Protein AF-A0A4R2UHP2-F1 (afdb_monomer)

pLDDT: mean 85.55, std 7.99, range [49.22, 96.62]

Foldseek 3Di:
DQDDLQDQAQEPVPDPDLRPLVSVCLQQVDDSVVSVVVLVVVCVVVVNPSVVVVVVCSPPGHHDDPCNDPDPVRSVLSSVCNVDVVVSVVVVVVVVVVVVVVVVVVVCVVVVVVVVVVVVVVVVVD

Solvent-accessible surface area (backbone atoms only — not comparable to full-atom values): 7126 Å² total; per-residue (Å²): 130,88,74,68,75,73,62,79,31,25,29,63,87,73,36,92,81,74,5,50,54,36,14,52,16,65,54,69,75,49,61,46,64,60,47,48,52,51,52,52,52,46,19,63,76,51,77,43,55,50,52,56,53,52,53,50,49,54,69,72,49,48,73,56,62,88,74,77,48,93,45,78,63,54,47,52,50,38,32,44,39,59,75,40,48,73,59,44,54,50,53,52,52,51,52,50,54,52,50,54,51,53,50,53,55,52,51,51,58,57,52,55,58,52,52,58,52,53,52,53,51,56,62,74,76,107

Secondary structure (DSSP, 8-state):
-PPPTTS--B--TT-SSSSHHHHHHHHH-S-HHHHHHHHHHHHHHTTTHHHHHHHHHHHHSPBPPTTS-SSHHHHHHHHHHHH-HHHHHHHHHHHHHHHHHHHHHHHHHHHHHHHHHHHHHHHHT-

Sequence (126 aa):
MSGSRTQFYLDKQNAKFKGVCSGIADYTGVDITLIRVAMVVLAVATSGWVILGYFATAWLAPKKPIGLYETPDDAKFWQGVRSNPKRSTAEVRSKFRDIDRRLADIETHYTSRNSNSLAAEIDSLR

Mean predicted aligned error: 8.51 Å

Structure (mmCIF, N/CA/C/O backbone):
data_AF-A0A4R2UHP2-F1
#
_entry.id   AF-A0A4R2UHP2-F1
#
loop_
_atom_site.group_PDB
_atom_site.id
_atom_site.type_symbol
_atom_site.label_atom_id
_atom_site.label_alt_id
_atom_site.label_comp_id
_atom_site.label_asym_id
_atom_site.label_entity_id
_atom_site.label_seq_id
_atom_site.pdbx_PDB_ins_code
_atom_site.Cartn_x
_atom_site.Cartn_y
_atom_site.Cartn_z
_atom_site.occupancy
_atom_site.B_iso_or_equiv
_atom_site.auth_seq_id
_atom_site.auth_comp_id
_atom_site.auth_asym_id
_atom_site.auth_atom_id
_atom_site.pdbx_PDB_model_num
ATOM 1 N N . MET A 1 1 ? 10.255 -19.629 10.649 1.00 49.22 1 MET A N 1
ATOM 2 C CA . MET A 1 1 ? 10.439 -18.164 10.765 1.00 49.22 1 MET A CA 1
ATOM 3 C C . MET A 1 1 ? 9.132 -17.501 10.367 1.00 49.22 1 MET A C 1
ATOM 5 O O . MET A 1 1 ? 8.734 -17.655 9.220 1.00 49.22 1 MET A O 1
ATOM 9 N N . SER A 1 2 ? 8.434 -16.849 11.300 1.00 67.06 2 SER A N 1
ATOM 10 C CA . SER A 1 2 ? 7.243 -16.057 10.962 1.00 67.06 2 SER A CA 1
ATOM 11 C C . SER A 1 2 ? 7.691 -14.839 10.149 1.00 67.06 2 SER A C 1
ATOM 13 O O . SER A 1 2 ? 8.567 -14.098 10.593 1.00 67.06 2 SER A O 1
ATOM 15 N N . GLY A 1 3 ? 7.192 -14.687 8.921 1.00 75.19 3 GLY A N 1
ATOM 16 C CA . GLY A 1 3 ? 7.529 -13.549 8.063 1.00 75.19 3 GLY A CA 1
ATOM 17 C C . GLY A 1 3 ? 6.851 -12.270 8.551 1.00 75.19 3 GLY A C 1
ATOM 18 O O . GLY A 1 3 ? 5.697 -12.303 8.975 1.00 75.19 3 GLY A O 1
ATOM 19 N N . SER A 1 4 ? 7.543 -11.133 8.473 1.00 85.81 4 SER A N 1
ATOM 20 C CA . SER A 1 4 ? 6.930 -9.839 8.782 1.00 85.81 4 SER A CA 1
ATOM 21 C C . SER A 1 4 ? 5.875 -9.506 7.733 1.00 85.81 4 SER A C 1
ATOM 23 O O . SER A 1 4 ? 6.189 -9.357 6.559 1.00 85.81 4 SER A O 1
ATOM 25 N N . ARG A 1 5 ? 4.623 -9.305 8.148 1.00 86.69 5 ARG A N 1
ATOM 26 C CA . ARG A 1 5 ? 3.534 -8.923 7.237 1.00 86.69 5 ARG A CA 1
ATOM 27 C C . ARG A 1 5 ? 3.662 -7.497 6.714 1.00 86.69 5 ARG A C 1
ATOM 29 O O . ARG A 1 5 ? 2.807 -7.084 5.948 1.00 86.69 5 ARG A O 1
ATOM 36 N N . THR A 1 6 ? 4.672 -6.720 7.102 1.00 85.19 6 THR A N 1
ATOM 37 C CA . THR A 1 6 ? 4.873 -5.339 6.628 1.00 85.19 6 THR A CA 1
ATOM 38 C C . THR A 1 6 ? 6.094 -5.153 5.733 1.00 85.19 6 THR A C 1
ATOM 40 O O . THR A 1 6 ? 6.337 -4.054 5.245 1.00 85.19 6 THR A O 1
ATOM 43 N N . GLN A 1 7 ? 6.854 -6.216 5.479 1.00 87.00 7 GLN A N 1
ATOM 44 C CA . GLN A 1 7 ? 8.103 -6.131 4.733 1.00 87.00 7 GLN A CA 1
ATOM 45 C C . GLN A 1 7 ? 7.899 -6.280 3.218 1.00 87.00 7 GLN A C 1
ATOM 47 O O . GLN A 1 7 ? 6.954 -6.919 2.753 1.00 87.00 7 GLN A O 1
ATOM 52 N N . PHE A 1 8 ? 8.827 -5.716 2.441 1.00 89.19 8 PHE A N 1
ATOM 53 C CA . PHE A 1 8 ? 8.945 -5.997 1.014 1.00 89.19 8 PHE A CA 1
ATOM 54 C C . PHE A 1 8 ? 9.413 -7.436 0.778 1.00 89.19 8 PHE A C 1
ATOM 56 O O . PHE A 1 8 ? 10.391 -7.889 1.380 1.00 89.19 8 PHE A O 1
ATOM 63 N N . TYR A 1 9 ? 8.740 -8.128 -0.138 1.00 90.31 9 TYR A N 1
ATOM 64 C CA . TYR A 1 9 ? 9.094 -9.476 -0.555 1.00 90.31 9 TYR A CA 1
ATOM 65 C C . TYR A 1 9 ? 9.031 -9.619 -2.069 1.00 90.31 9 TYR A C 1
ATOM 67 O O . TYR A 1 9 ? 8.166 -9.049 -2.732 1.00 90.31 9 TYR A O 1
ATOM 75 N N . LEU A 1 10 ? 9.901 -10.470 -2.606 1.00 87.50 10 LEU A N 1
ATOM 76 C CA . LEU A 1 10 ? 9.757 -10.987 -3.957 1.00 87.50 10 LEU A CA 1
ATOM 77 C C . LEU A 1 10 ? 8.599 -11.973 -4.004 1.00 87.50 10 LEU A C 1
ATOM 79 O O . LEU A 1 10 ? 8.670 -13.054 -3.408 1.00 87.50 10 LEU A O 1
ATOM 83 N N . ASP A 1 11 ? 7.578 -11.631 -4.780 1.00 87.06 11 ASP A N 1
ATOM 84 C CA . ASP A 1 11 ? 6.480 -12.541 -5.051 1.00 87.06 11 ASP A CA 1
ATOM 85 C C . ASP A 1 11 ? 6.813 -13.434 -6.250 1.00 87.06 11 ASP A C 1
ATOM 87 O O . ASP A 1 11 ? 6.639 -13.064 -7.415 1.00 87.06 11 ASP A O 1
ATOM 91 N N . LYS A 1 12 ? 7.318 -1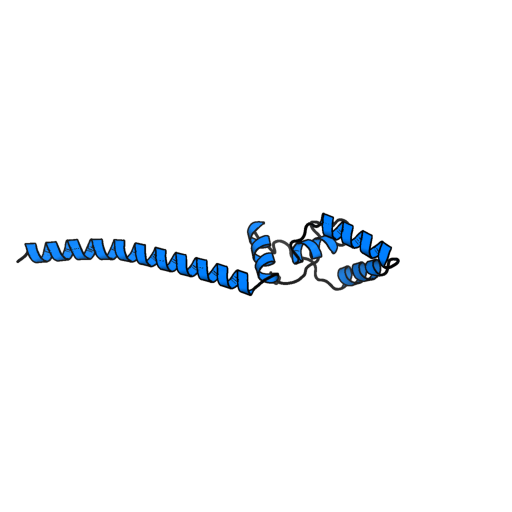4.632 -5.940 1.00 83.56 12 LYS A N 1
ATOM 92 C CA . LYS A 1 12 ? 7.616 -15.666 -6.934 1.00 83.56 12 LYS A CA 1
ATOM 93 C C . LYS A 1 12 ? 6.383 -16.418 -7.430 1.00 83.56 12 LYS A C 1
ATOM 95 O O . LYS A 1 12 ? 6.478 -17.037 -8.482 1.00 83.56 12 LYS A O 1
ATOM 100 N N . GLN A 1 13 ? 5.264 -16.369 -6.708 1.00 82.00 13 GLN A N 1
ATOM 101 C CA . GLN A 1 13 ? 4.055 -17.109 -7.077 1.00 82.00 13 GLN A CA 1
ATOM 102 C C . GLN A 1 13 ? 3.380 -16.465 -8.292 1.00 82.00 13 GLN A C 1
ATOM 104 O O . GLN A 1 13 ? 3.003 -17.166 -9.222 1.00 82.00 13 GLN A O 1
ATOM 109 N N . ASN A 1 14 ? 3.345 -15.129 -8.341 1.00 80.19 14 ASN A N 1
ATOM 110 C CA . ASN A 1 14 ? 2.815 -14.369 -9.482 1.00 80.19 14 ASN A CA 1
ATOM 111 C C . ASN A 1 14 ? 3.914 -13.833 -10.423 1.00 80.19 14 ASN A C 1
ATOM 113 O O . ASN A 1 14 ? 3.715 -12.875 -11.186 1.00 80.19 14 ASN A O 1
ATOM 117 N N . ALA A 1 15 ? 5.115 -14.416 -10.364 1.00 80.25 15 ALA A N 1
ATOM 118 C CA . ALA A 1 15 ? 6.250 -13.973 -11.162 1.00 80.25 15 ALA A CA 1
ATOM 119 C C . ALA A 1 15 ? 6.138 -14.407 -12.630 1.00 80.25 15 ALA A C 1
ATOM 121 O O . ALA A 1 15 ? 5.827 -15.551 -12.929 1.00 80.25 15 ALA A O 1
ATOM 122 N N . LYS A 1 16 ? 6.519 -13.511 -13.553 1.00 74.38 16 LYS A N 1
ATOM 123 C CA . LYS A 1 16 ? 6.859 -13.883 -14.943 1.00 74.38 16 LYS A CA 1
ATOM 124 C C . LYS A 1 16 ? 8.351 -14.173 -15.154 1.00 74.38 16 LYS A C 1
ATOM 126 O O . LYS A 1 16 ? 8.705 -14.828 -16.121 1.00 74.38 16 LYS A O 1
ATOM 131 N N . PHE A 1 17 ? 9.225 -13.664 -14.280 1.00 74.25 17 PHE A N 1
ATOM 132 C CA . PHE A 1 17 ? 10.678 -13.858 -14.388 1.00 74.25 17 PHE A CA 1
ATOM 133 C C . PHE A 1 17 ? 11.320 -14.063 -13.007 1.00 74.25 17 PHE A C 1
ATOM 135 O O . PHE A 1 17 ? 11.457 -15.194 -12.555 1.00 74.25 17 PHE A O 1
ATOM 142 N N . LYS A 1 18 ? 11.647 -12.987 -12.273 1.00 76.94 18 LYS A N 1
ATOM 143 C CA . LYS A 1 18 ? 12.222 -13.080 -10.911 1.00 76.94 18 LYS A CA 1
ATOM 144 C C . LYS A 1 18 ? 11.297 -12.625 -9.782 1.00 76.94 18 LYS A C 1
ATOM 146 O O . LYS A 1 18 ? 11.685 -12.689 -8.623 1.00 76.94 18 LYS A O 1
ATOM 151 N N . GLY A 1 19 ? 10.075 -12.207 -10.103 1.00 83.50 19 GLY A N 1
ATOM 152 C CA . GLY A 1 19 ? 9.073 -11.829 -9.101 1.00 83.50 19 GLY A CA 1
ATOM 153 C C . GLY A 1 19 ? 9.246 -10.431 -8.504 1.00 83.50 19 GLY A C 1
ATOM 154 O O . GLY A 1 19 ? 8.636 -10.112 -7.490 1.00 83.50 19 GLY A O 1
ATOM 155 N N . VAL A 1 20 ? 10.079 -9.588 -9.124 1.00 87.56 20 VAL A N 1
ATOM 156 C CA . VAL A 1 2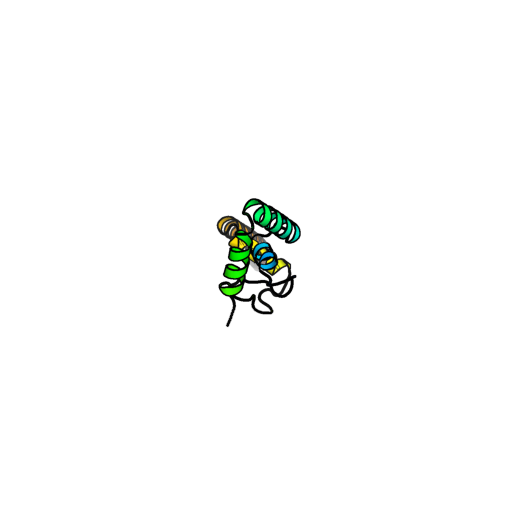0 ? 10.324 -8.212 -8.661 1.00 87.56 20 VAL A CA 1
ATOM 157 C C . VAL A 1 20 ? 9.114 -7.324 -8.941 1.00 87.56 20 VAL A C 1
ATOM 159 O O . VAL A 1 20 ? 8.597 -6.707 -8.024 1.00 87.56 20 VAL A O 1
ATOM 162 N N . CYS A 1 21 ? 8.603 -7.297 -10.180 1.00 87.00 21 CYS A N 1
ATOM 163 C CA . CYS A 1 21 ? 7.430 -6.477 -10.511 1.00 87.00 21 CYS A CA 1
ATOM 164 C C . CYS A 1 21 ? 6.172 -6.921 -9.751 1.00 87.00 21 CYS A C 1
ATOM 166 O O . CYS A 1 21 ? 5.386 -6.072 -9.353 1.00 87.00 21 CYS A O 1
ATOM 168 N N . SER A 1 22 ? 5.989 -8.231 -9.532 1.00 86.31 22 SER A N 1
ATOM 169 C CA . SER A 1 22 ? 4.915 -8.750 -8.671 1.00 86.31 22 SER A CA 1
ATOM 170 C C . SER A 1 22 ? 5.126 -8.353 -7.215 1.00 86.31 22 SER A C 1
ATOM 172 O O . SER A 1 22 ? 4.186 -7.893 -6.587 1.00 86.31 22 SER A O 1
ATOM 174 N N . GLY A 1 23 ? 6.357 -8.425 -6.701 1.00 87.12 23 GLY A N 1
ATOM 175 C CA . GLY A 1 23 ? 6.679 -7.941 -5.358 1.00 87.12 23 GLY A CA 1
ATOM 176 C C . GLY A 1 23 ? 6.408 -6.444 -5.173 1.00 87.12 23 GLY A C 1
ATOM 177 O O . GLY A 1 23 ? 5.854 -6.038 -4.158 1.00 87.12 23 GLY A O 1
ATOM 178 N N . ILE A 1 24 ? 6.742 -5.612 -6.167 1.00 88.00 24 ILE A N 1
ATOM 179 C CA . ILE A 1 24 ? 6.448 -4.168 -6.150 1.00 88.00 24 ILE A CA 1
ATOM 180 C C . ILE A 1 24 ? 4.934 -3.927 -6.176 1.00 88.00 24 ILE A C 1
ATOM 182 O O . ILE A 1 24 ? 4.451 -3.058 -5.453 1.00 88.00 24 ILE A O 1
ATOM 186 N N . ALA A 1 25 ? 4.176 -4.709 -6.948 1.00 88.81 25 ALA A N 1
ATOM 187 C CA . ALA A 1 25 ? 2.714 -4.625 -6.989 1.00 88.81 25 ALA A CA 1
ATOM 188 C C . ALA A 1 25 ? 2.092 -4.994 -5.637 1.00 88.81 25 ALA A C 1
ATOM 190 O O . ALA A 1 25 ? 1.335 -4.213 -5.066 1.00 88.81 25 ALA A O 1
ATOM 191 N N . ASP A 1 26 ? 2.510 -6.122 -5.065 1.00 88.25 26 ASP A N 1
ATOM 192 C CA . ASP A 1 26 ? 2.095 -6.587 -3.738 1.00 88.25 26 ASP A CA 1
ATOM 193 C C . ASP A 1 26 ? 2.474 -5.606 -2.622 1.00 88.25 26 ASP A C 1
ATOM 195 O O . ASP A 1 26 ? 1.788 -5.505 -1.601 1.00 88.25 26 ASP A O 1
ATOM 199 N N . TYR A 1 27 ? 3.566 -4.866 -2.790 1.00 87.31 27 TYR A N 1
ATOM 200 C CA . TYR A 1 27 ? 3.996 -3.887 -1.804 1.00 87.31 27 TYR A CA 1
ATOM 201 C C . TYR A 1 27 ? 3.242 -2.558 -1.920 1.00 87.31 27 TYR A C 1
ATOM 203 O O . TYR A 1 27 ? 2.875 -1.979 -0.901 1.00 87.31 27 TYR A O 1
ATOM 211 N N . THR A 1 28 ? 2.993 -2.086 -3.142 1.00 86.88 28 THR A N 1
ATOM 212 C CA . THR A 1 28 ? 2.412 -0.756 -3.402 1.00 86.88 28 THR A CA 1
ATOM 213 C C . THR A 1 28 ? 0.889 -0.745 -3.524 1.00 86.88 28 THR A C 1
ATOM 215 O O . THR A 1 28 ? 0.281 0.297 -3.305 1.00 86.88 28 THR A O 1
ATOM 218 N N . GLY A 1 29 ? 0.257 -1.871 -3.863 1.00 86.06 29 GLY A N 1
ATOM 219 C CA . GLY A 1 29 ? -1.184 -1.935 -4.150 1.00 86.06 29 GLY A CA 1
ATOM 220 C C . GLY A 1 29 ? -1.569 -1.504 -5.557 1.00 86.06 29 GLY A C 1
ATOM 221 O O . GLY A 1 29 ? -2.755 -1.441 -5.867 1.00 86.06 29 GLY A O 1
ATOM 222 N N . VAL A 1 30 ? -0.588 -1.219 -6.414 1.00 89.06 30 VAL A N 1
ATOM 223 C CA . VAL A 1 30 ? -0.812 -0.873 -7.820 1.00 89.06 30 VAL A CA 1
ATOM 224 C C . VAL A 1 30 ? -0.911 -2.144 -8.662 1.00 89.06 30 VAL A C 1
ATOM 226 O O . VAL A 1 30 ? -0.251 -3.145 -8.378 1.00 89.06 30 VAL A O 1
ATOM 229 N N . ASP A 1 31 ? -1.712 -2.094 -9.727 1.00 89.81 31 ASP A N 1
ATOM 230 C CA . ASP A 1 31 ? -1.836 -3.191 -10.683 1.00 89.81 31 ASP A CA 1
ATOM 231 C C . ASP A 1 31 ? -0.463 -3.604 -11.253 1.00 89.81 31 ASP A C 1
ATOM 233 O O . ASP A 1 31 ? 0.346 -2.786 -11.709 1.00 89.81 31 ASP A O 1
ATOM 237 N N . ILE A 1 32 ? -0.205 -4.912 -11.253 1.00 88.81 32 ILE A N 1
ATOM 238 C CA . ILE A 1 32 ? 1.046 -5.502 -11.730 1.00 88.81 32 ILE A CA 1
ATOM 239 C C . ILE A 1 32 ? 1.325 -5.209 -13.208 1.00 88.81 32 ILE A C 1
ATOM 241 O O . ILE A 1 32 ? 2.484 -5.143 -13.625 1.00 88.81 32 ILE A O 1
ATOM 245 N N . THR A 1 33 ? 0.282 -5.061 -14.022 1.00 90.31 33 THR A N 1
ATOM 246 C CA . THR A 1 33 ? 0.394 -4.740 -15.445 1.00 90.31 33 THR A CA 1
ATOM 247 C C . THR A 1 33 ? 0.913 -3.323 -15.634 1.00 90.31 33 THR A C 1
ATOM 249 O O . THR A 1 33 ? 1.870 -3.139 -16.385 1.00 90.31 33 THR A O 1
ATOM 252 N N . LEU A 1 34 ? 0.392 -2.358 -14.870 1.00 91.38 34 LEU A N 1
ATOM 253 C CA . LEU A 1 34 ? 0.875 -0.977 -14.866 1.00 91.38 34 LEU A CA 1
ATOM 254 C C . LEU A 1 34 ? 2.343 -0.908 -14.447 1.00 91.38 34 LEU A C 1
ATOM 256 O O . LEU A 1 34 ? 3.139 -0.258 -15.119 1.00 91.38 34 LEU A O 1
ATOM 260 N N . ILE A 1 35 ? 2.734 -1.643 -13.402 1.00 91.44 35 ILE A N 1
ATOM 261 C CA . ILE A 1 35 ? 4.136 -1.698 -12.960 1.00 91.44 35 ILE A CA 1
ATOM 262 C C . ILE A 1 35 ? 5.041 -2.287 -14.043 1.00 91.44 35 ILE A C 1
ATOM 264 O O . ILE A 1 35 ? 6.149 -1.798 -14.247 1.00 91.44 35 ILE A O 1
ATOM 268 N N . ARG A 1 36 ? 4.591 -3.319 -14.767 1.00 89.94 36 ARG A N 1
ATOM 269 C CA . ARG A 1 36 ? 5.363 -3.892 -15.883 1.00 89.94 36 ARG A CA 1
ATOM 270 C C . ARG A 1 36 ? 5.520 -2.898 -17.030 1.00 89.94 36 ARG A C 1
ATOM 272 O O . ARG A 1 36 ? 6.622 -2.771 -17.550 1.00 89.94 36 ARG A O 1
ATOM 279 N N . VAL A 1 37 ? 4.454 -2.192 -17.405 1.00 92.44 37 VAL A N 1
ATOM 280 C CA . VAL A 1 37 ? 4.514 -1.168 -18.459 1.00 92.44 37 VAL A CA 1
ATOM 281 C C . VAL A 1 37 ? 5.447 -0.034 -18.039 1.00 92.44 37 VAL A C 1
ATOM 283 O O . VAL A 1 37 ? 6.358 0.303 -18.789 1.00 92.44 37 VAL A O 1
ATOM 286 N N . ALA A 1 38 ? 5.302 0.482 -16.816 1.00 91.44 38 ALA A N 1
ATOM 287 C CA . ALA A 1 38 ? 6.187 1.507 -16.269 1.00 91.44 38 ALA A CA 1
ATOM 288 C C . ALA A 1 38 ? 7.652 1.047 -16.260 1.00 91.44 38 ALA A C 1
ATOM 290 O O . ALA A 1 38 ? 8.534 1.793 -16.668 1.00 91.44 38 ALA A O 1
ATOM 291 N N . MET A 1 39 ? 7.912 -0.204 -15.872 1.00 90.44 39 MET A N 1
ATOM 292 C CA . MET A 1 39 ? 9.250 -0.795 -15.889 1.00 90.44 39 MET A CA 1
ATOM 293 C C . MET A 1 39 ? 9.856 -0.817 -17.299 1.00 90.44 39 MET A C 1
ATOM 295 O O . MET A 1 39 ? 11.025 -0.479 -17.463 1.00 90.44 39 MET A O 1
ATOM 299 N N . VAL A 1 40 ? 9.079 -1.196 -18.319 1.00 90.50 40 VAL A N 1
ATOM 300 C CA . VAL A 1 40 ? 9.540 -1.219 -19.719 1.00 90.50 40 VAL A CA 1
ATOM 301 C C . VAL A 1 40 ? 9.799 0.197 -20.231 1.00 90.50 40 VAL A C 1
ATOM 303 O O . VAL A 1 40 ? 10.852 0.447 -20.811 1.00 90.50 40 VAL A O 1
ATOM 306 N N . VAL A 1 41 ? 8.888 1.138 -19.969 1.00 92.81 41 VAL A N 1
ATOM 307 C CA . VAL A 1 41 ? 9.052 2.549 -20.354 1.00 92.81 41 VAL A CA 1
ATOM 308 C C . VAL A 1 41 ? 10.305 3.144 -19.711 1.00 92.81 41 VAL A C 1
ATOM 310 O O . VAL A 1 41 ? 11.122 3.750 -20.401 1.00 92.81 41 VAL A O 1
ATOM 313 N N . LEU A 1 42 ? 10.510 2.915 -18.410 1.00 90.81 42 LEU A N 1
ATOM 314 C CA . LEU A 1 42 ? 11.701 3.368 -17.692 1.00 90.81 42 LEU A CA 1
ATOM 315 C C . LEU A 1 42 ? 12.977 2.689 -18.198 1.00 90.81 42 LEU A C 1
ATOM 317 O O . LEU A 1 42 ? 14.015 3.341 -18.289 1.00 90.81 42 LEU A O 1
ATOM 321 N N . ALA A 1 43 ? 12.921 1.406 -18.558 1.00 90.69 43 ALA A N 1
ATOM 322 C CA . ALA A 1 43 ? 14.060 0.711 -19.147 1.00 90.69 43 ALA A CA 1
AT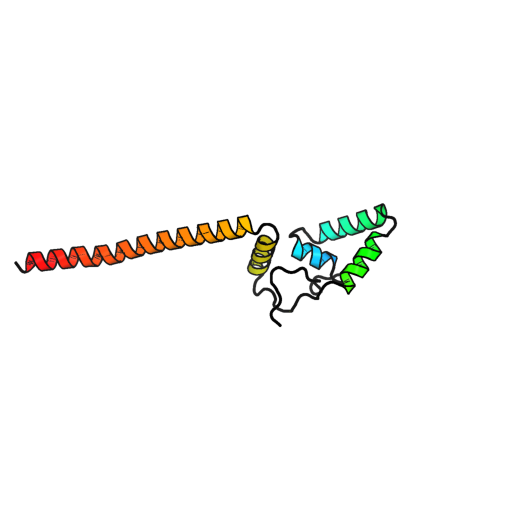OM 323 C C . ALA A 1 43 ? 14.477 1.339 -20.483 1.00 90.69 43 ALA A C 1
ATOM 325 O O . ALA A 1 43 ? 15.667 1.546 -20.692 1.00 90.69 43 ALA A O 1
ATOM 326 N N . VAL A 1 44 ? 13.529 1.709 -21.349 1.00 91.31 44 VAL A N 1
ATOM 327 C CA . VAL A 1 44 ? 13.841 2.391 -22.617 1.00 91.31 44 VAL A CA 1
ATOM 328 C C . VAL A 1 44 ? 14.348 3.816 -22.370 1.00 91.31 44 VAL A C 1
ATOM 330 O O . VAL A 1 44 ? 15.368 4.203 -22.930 1.00 91.31 44 VAL A O 1
ATOM 333 N N . ALA A 1 45 ? 13.696 4.575 -21.484 1.00 91.94 45 ALA A N 1
ATOM 334 C CA . ALA A 1 45 ? 14.064 5.962 -21.188 1.00 91.94 45 ALA A CA 1
ATOM 335 C C . ALA A 1 45 ? 15.450 6.109 -20.528 1.00 91.94 45 ALA A C 1
ATOM 337 O O . ALA A 1 45 ? 16.107 7.131 -20.696 1.00 91.94 45 ALA A O 1
ATOM 338 N N . THR A 1 46 ? 15.899 5.097 -19.780 1.00 89.81 46 THR A N 1
ATOM 339 C CA . THR A 1 46 ? 17.195 5.093 -19.072 1.00 89.81 46 THR A CA 1
ATOM 340 C C . THR A 1 46 ? 18.278 4.286 -19.792 1.00 89.81 46 THR A C 1
ATOM 342 O O . THR A 1 46 ? 19.274 3.907 -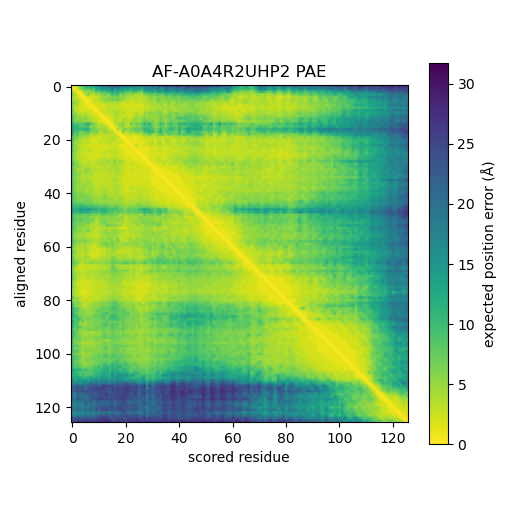19.173 1.00 89.81 46 THR A O 1
ATOM 345 N N . SER A 1 47 ? 18.081 3.966 -21.078 1.00 88.25 47 SER A N 1
ATOM 346 C CA . SER A 1 47 ? 19.011 3.149 -21.877 1.00 88.25 47 SER A CA 1
ATOM 347 C C . SER A 1 47 ? 19.364 1.804 -21.221 1.00 88.25 47 SER A C 1
ATOM 349 O O . SER A 1 47 ? 20.487 1.317 -21.314 1.00 88.25 47 SER A O 1
ATOM 351 N N . GLY A 1 48 ? 18.406 1.200 -20.518 1.00 84.62 48 GLY A N 1
ATOM 352 C CA . GLY A 1 48 ? 18.547 -0.100 -19.868 1.00 84.62 48 GLY A CA 1
ATOM 353 C C . GLY A 1 48 ? 19.122 -0.069 -18.451 1.00 84.62 48 GLY A C 1
ATOM 354 O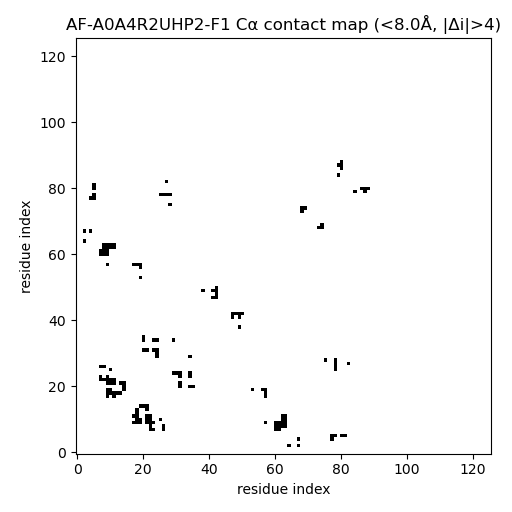 O . GLY A 1 48 ? 19.195 -1.127 -17.829 1.00 84.62 48 GLY A O 1
ATOM 355 N N . TRP A 1 49 ? 19.464 1.091 -17.876 1.00 87.69 49 TRP A N 1
ATOM 356 C CA . TRP A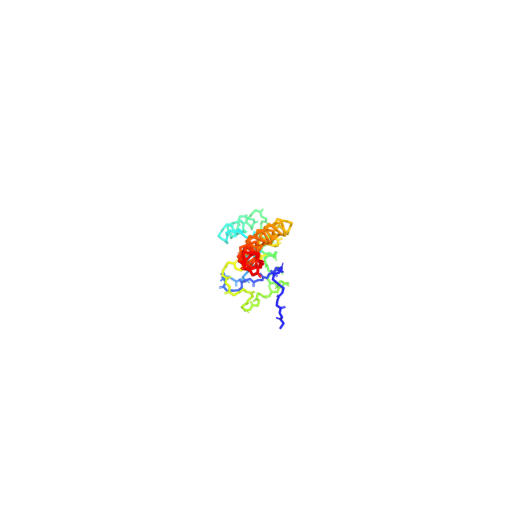 1 49 ? 20.010 1.160 -16.508 1.00 87.69 49 TRP A CA 1
ATOM 357 C C . TRP A 1 49 ? 19.068 0.549 -15.458 1.00 87.69 49 TRP A C 1
ATOM 359 O O . TRP A 1 49 ? 19.483 -0.136 -14.522 1.00 87.69 49 TRP A O 1
ATOM 369 N N . VAL A 1 50 ? 17.763 0.721 -15.658 1.00 87.88 50 VAL A N 1
ATOM 370 C CA . VAL A 1 50 ? 16.707 0.164 -14.801 1.00 87.88 50 VAL A CA 1
ATOM 371 C C . VAL A 1 50 ? 16.713 -1.378 -14.775 1.00 87.88 50 VAL A C 1
ATOM 373 O O . VAL A 1 50 ? 16.295 -1.981 -13.785 1.00 87.88 50 VAL A O 1
ATOM 376 N N . ILE A 1 51 ? 17.274 -2.039 -15.794 1.00 86.69 51 ILE A N 1
ATOM 377 C CA . ILE A 1 51 ? 17.464 -3.499 -15.814 1.00 86.69 51 ILE A CA 1
ATOM 378 C C . ILE A 1 51 ? 18.468 -3.926 -14.734 1.00 86.69 51 ILE A C 1
ATOM 380 O O . ILE A 1 51 ? 18.239 -4.921 -14.047 1.00 86.69 51 ILE A O 1
ATOM 384 N N . LEU A 1 52 ? 19.539 -3.160 -14.507 1.00 87.56 52 LEU A N 1
ATOM 385 C CA . LEU A 1 52 ? 20.489 -3.445 -13.425 1.00 87.56 52 LEU A CA 1
ATOM 386 C C . LEU A 1 52 ? 19.810 -3.346 -12.055 1.00 87.56 52 LEU A C 1
ATOM 388 O O . LEU A 1 52 ? 19.983 -4.231 -11.217 1.00 87.56 52 LEU A O 1
ATOM 392 N N . GLY A 1 53 ? 18.957 -2.334 -11.858 1.00 86.44 53 GLY A N 1
ATOM 393 C CA . GLY A 1 53 ? 18.133 -2.202 -10.653 1.00 86.44 53 GLY A CA 1
ATOM 394 C C . GLY A 1 53 ? 17.198 -3.400 -10.434 1.00 86.44 53 GLY A C 1
ATOM 395 O O . GLY A 1 53 ? 17.046 -3.883 -9.309 1.00 86.44 53 GLY A O 1
ATOM 396 N N . TYR A 1 54 ? 16.626 -3.952 -11.508 1.00 85.56 54 TYR A N 1
ATOM 397 C CA . TYR A 1 54 ? 15.825 -5.179 -11.440 1.00 85.56 54 TYR A CA 1
ATOM 398 C C . TYR A 1 54 ? 16.637 -6.380 -10.948 1.00 85.56 54 TYR A C 1
ATOM 400 O O . TYR A 1 54 ? 16.172 -7.149 -10.109 1.00 85.56 54 TYR A O 1
ATOM 408 N N . PHE A 1 55 ? 17.857 -6.559 -11.456 1.00 87.06 55 PHE A N 1
ATOM 409 C CA . PHE A 1 55 ? 18.715 -7.655 -11.013 1.00 87.06 55 PHE A CA 1
ATOM 410 C C . PHE A 1 55 ? 19.191 -7.465 -9.573 1.00 87.06 55 PHE A C 1
ATOM 412 O O . PHE A 1 55 ? 19.154 -8.428 -8.809 1.00 87.06 55 PHE A O 1
ATOM 419 N N . ALA A 1 56 ? 19.555 -6.239 -9.186 1.00 87.88 56 ALA A N 1
ATOM 420 C CA . ALA A 1 56 ? 19.958 -5.912 -7.821 1.00 87.88 56 ALA A CA 1
ATOM 421 C C . ALA A 1 56 ? 18.834 -6.209 -6.818 1.00 87.88 56 ALA A C 1
ATOM 423 O O . ALA A 1 56 ? 19.042 -6.934 -5.846 1.00 87.88 56 ALA A O 1
ATOM 424 N N . THR A 1 57 ? 17.616 -5.734 -7.091 1.00 86.56 57 THR A N 1
ATOM 425 C CA . THR A 1 57 ? 16.442 -6.025 -6.250 1.00 86.56 57 THR A CA 1
ATOM 426 C C . THR A 1 57 ? 16.124 -7.515 -6.219 1.00 86.56 57 THR A C 1
ATOM 428 O O . THR A 1 57 ? 15.835 -8.049 -5.152 1.00 86.56 57 THR A O 1
ATOM 431 N N . ALA A 1 58 ? 16.249 -8.222 -7.344 1.00 86.88 58 ALA A N 1
ATOM 432 C CA . ALA A 1 58 ? 16.023 -9.662 -7.382 1.00 86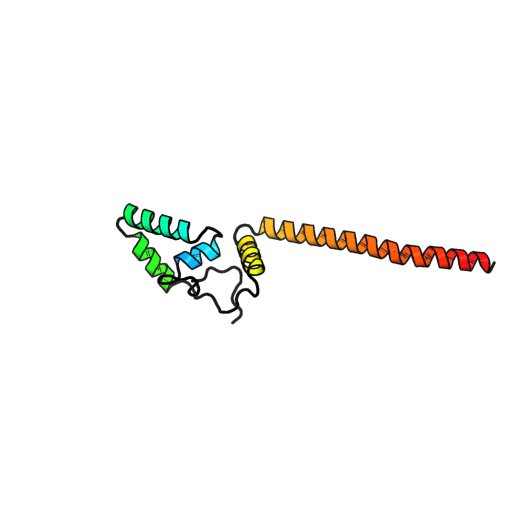.88 58 ALA A CA 1
ATOM 433 C C . ALA A 1 58 ? 17.013 -10.480 -6.536 1.00 86.88 58 ALA A C 1
ATOM 435 O O . ALA A 1 58 ? 16.714 -11.628 -6.198 1.00 86.88 58 ALA A O 1
ATOM 436 N N . TRP A 1 59 ? 18.192 -9.925 -6.252 1.00 87.00 59 TRP A N 1
ATOM 437 C CA . TRP A 1 59 ? 19.240 -10.578 -5.473 1.00 87.00 59 TRP A CA 1
ATOM 438 C C . TRP A 1 59 ? 19.207 -10.185 -3.996 1.00 87.00 59 TRP A C 1
ATOM 440 O O . TRP A 1 59 ? 19.376 -11.050 -3.143 1.00 87.00 59 TRP A O 1
ATOM 450 N N . LEU A 1 60 ? 18.947 -8.909 -3.696 1.00 87.19 60 LEU A N 1
ATOM 451 C CA . LEU A 1 60 ? 18.900 -8.405 -2.323 1.00 87.19 60 LEU A CA 1
ATOM 452 C C . LEU A 1 60 ? 17.606 -8.762 -1.598 1.00 87.19 60 LEU A C 1
ATOM 454 O O . LEU A 1 60 ? 17.628 -9.013 -0.393 1.00 87.19 60 LEU A O 1
ATOM 458 N N . ALA A 1 61 ? 16.465 -8.714 -2.286 1.00 89.00 61 ALA A N 1
ATOM 459 C CA . ALA A 1 61 ? 15.201 -8.761 -1.576 1.00 89.00 61 ALA A CA 1
ATOM 460 C C . ALA A 1 61 ? 14.771 -10.197 -1.216 1.00 89.00 61 ALA A C 1
ATOM 462 O O . ALA A 1 61 ? 14.962 -11.148 -1.986 1.00 89.00 61 ALA A O 1
ATOM 463 N N . PRO A 1 62 ? 14.170 -10.370 -0.027 1.00 86.69 62 PRO A N 1
ATOM 464 C CA . PRO A 1 62 ? 13.813 -11.680 0.488 1.00 86.69 62 PRO A CA 1
ATOM 465 C C . PRO A 1 62 ? 12.634 -12.275 -0.282 1.00 86.69 62 PRO A C 1
ATOM 467 O O . PRO A 1 62 ? 11.751 -11.568 -0.767 1.00 86.69 62 PRO A O 1
ATOM 470 N N . LYS A 1 63 ? 12.589 -13.605 -0.369 1.00 87.75 63 LYS A N 1
ATOM 471 C CA . LYS A 1 63 ? 11.465 -14.322 -0.988 1.00 87.75 63 LYS A CA 1
ATOM 472 C C . LYS A 1 63 ? 10.242 -14.267 -0.073 1.00 87.75 63 LYS A C 1
ATOM 474 O O . LYS A 1 63 ? 10.380 -14.439 1.138 1.00 87.75 63 LYS A O 1
ATOM 479 N N . LYS A 1 64 ? 9.056 -14.080 -0.657 1.00 87.75 64 LYS A N 1
ATOM 480 C CA . LYS A 1 64 ? 7.779 -14.145 0.064 1.00 87.75 64 LYS A CA 1
ATOM 481 C C . LYS A 1 64 ? 7.613 -15.536 0.697 1.00 87.75 64 LYS A C 1
ATOM 483 O O . LYS A 1 64 ? 7.702 -16.527 -0.034 1.00 87.75 64 LYS A O 1
ATOM 488 N N . PRO A 1 65 ? 7.413 -15.641 2.023 1.00 87.19 65 PRO A N 1
ATOM 489 C CA . PRO A 1 65 ? 7.150 -16.923 2.663 1.00 87.19 65 PRO A CA 1
ATOM 490 C C . PRO A 1 65 ? 5.778 -17.463 2.243 1.00 87.19 65 PRO A C 1
ATOM 492 O O . PRO A 1 65 ? 4.840 -16.707 1.979 1.00 87.19 65 PRO A O 1
ATOM 495 N N . ILE A 1 66 ? 5.677 -18.788 2.163 1.00 82.88 66 ILE A N 1
ATOM 496 C CA . ILE A 1 66 ? 4.444 -19.486 1.789 1.00 82.88 66 ILE A CA 1
ATOM 497 C C . ILE A 1 66 ? 3.434 -19.314 2.930 1.00 82.88 66 ILE A C 1
ATOM 499 O O . ILE A 1 66 ? 3.799 -19.473 4.092 1.00 82.88 66 ILE A O 1
ATOM 503 N N . GLY A 1 67 ? 2.187 -18.965 2.604 1.00 85.50 67 GLY A N 1
ATOM 504 C CA . GLY A 1 67 ? 1.141 -18.749 3.610 1.00 85.50 67 GLY A CA 1
ATOM 505 C C . GLY A 1 67 ? 1.304 -17.464 4.429 1.00 85.50 67 GLY A C 1
ATOM 506 O O . GLY A 1 67 ? 0.802 -17.393 5.543 1.00 85.50 67 GLY A O 1
ATOM 507 N N . LEU A 1 68 ? 2.009 -16.444 3.912 1.00 87.62 68 LEU A N 1
ATOM 508 C CA . LEU A 1 68 ? 2.138 -15.148 4.601 1.00 87.62 68 LEU A CA 1
ATOM 509 C C . LEU A 1 68 ? 0.774 -14.500 4.917 1.00 87.62 68 LEU A C 1
ATOM 511 O O . LEU A 1 68 ? 0.649 -13.811 5.930 1.00 87.62 68 LEU A O 1
ATOM 515 N N . TYR A 1 69 ? -0.215 -14.733 4.051 1.00 89.19 69 TYR A N 1
ATOM 516 C CA . TYR A 1 69 ? -1.613 -14.359 4.250 1.00 89.19 69 TYR A CA 1
ATOM 517 C C . TYR A 1 69 ? -2.477 -15.604 4.123 1.00 89.19 69 TYR A C 1
ATOM 519 O O . TYR A 1 69 ? -2.225 -16.445 3.256 1.00 89.19 69 TYR A O 1
ATOM 527 N N . GLU A 1 70 ? -3.499 -15.689 4.965 1.00 88.12 70 GLU A N 1
ATOM 528 C CA . GLU A 1 70 ? -4.482 -16.774 4.928 1.00 88.12 70 GLU A CA 1
ATOM 529 C C . GLU A 1 70 ? -5.556 -16.508 3.871 1.00 88.12 70 GLU A C 1
ATOM 531 O O . GLU A 1 70 ? -6.003 -17.426 3.186 1.00 88.12 70 GLU A O 1
ATOM 536 N N . THR A 1 71 ? -5.938 -15.239 3.698 1.00 90.81 71 THR A N 1
ATOM 537 C CA . THR A 1 71 ? -6.996 -14.824 2.774 1.00 90.81 71 THR A CA 1
ATOM 538 C C . THR A 1 71 ? -6.558 -13.647 1.892 1.00 90.81 71 THR A C 1
ATOM 540 O O . THR A 1 71 ? -5.656 -12.884 2.259 1.00 90.81 71 THR A O 1
ATOM 543 N N . PRO A 1 72 ? -7.196 -13.452 0.721 1.00 88.00 72 PRO A N 1
ATOM 544 C CA . PRO A 1 72 ? -6.950 -12.279 -0.120 1.00 88.00 72 PRO A CA 1
ATOM 545 C C . PRO A 1 72 ? -7.256 -10.947 0.582 1.00 88.00 72 PRO A C 1
ATOM 547 O O . PRO A 1 72 ? -6.599 -9.941 0.308 1.00 88.00 72 PRO A O 1
ATOM 550 N N . ASP A 1 73 ? -8.230 -10.932 1.494 1.00 89.81 73 ASP A N 1
ATOM 551 C CA . ASP A 1 73 ? -8.608 -9.731 2.243 1.00 89.81 73 ASP A CA 1
ATOM 552 C C . ASP A 1 73 ? -7.576 -9.379 3.320 1.00 89.81 73 ASP A C 1
ATOM 554 O O . ASP A 1 73 ? -7.246 -8.203 3.483 1.00 89.81 73 ASP A O 1
ATOM 558 N N . ASP A 1 74 ? -6.984 -10.382 3.980 1.00 90.75 74 ASP A N 1
ATOM 559 C CA . ASP A 1 74 ? -5.859 -10.189 4.906 1.00 90.75 74 ASP A CA 1
ATOM 560 C C . ASP A 1 74 ? -4.658 -9.562 4.176 1.00 90.75 74 ASP A C 1
ATOM 562 O O . ASP A 1 74 ? -4.074 -8.578 4.635 1.00 90.75 74 ASP A O 1
ATOM 566 N N . ALA A 1 75 ? -4.348 -10.042 2.966 1.00 89.38 75 ALA A N 1
ATOM 567 C CA . ALA A 1 75 ? -3.287 -9.467 2.141 1.00 89.38 75 ALA A CA 1
ATOM 568 C C . ALA A 1 75 ? -3.513 -7.970 1.844 1.00 89.38 75 ALA A C 1
ATOM 570 O O . ALA A 1 75 ? -2.587 -7.165 1.999 1.00 89.38 75 ALA A O 1
ATOM 571 N N . LYS A 1 76 ? -4.741 -7.586 1.465 1.00 89.19 76 LYS A N 1
ATOM 572 C CA . LYS A 1 76 ? -5.124 -6.185 1.209 1.00 89.19 76 LYS A CA 1
ATOM 573 C C . LYS A 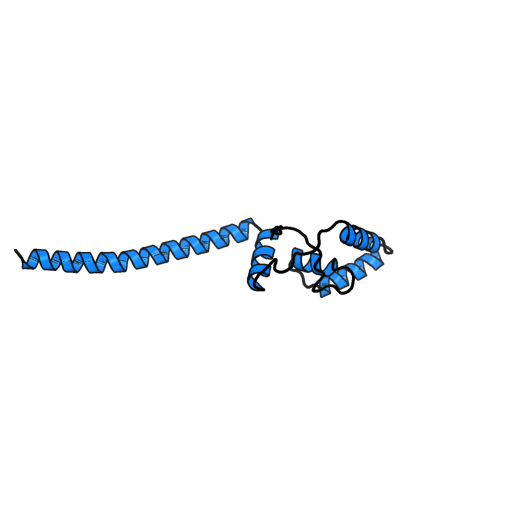1 76 ? -5.082 -5.333 2.475 1.00 89.19 76 LYS A C 1
ATOM 575 O O . LYS A 1 76 ? -4.604 -4.200 2.430 1.00 89.19 76 LYS A O 1
ATOM 580 N N . PHE A 1 77 ? -5.538 -5.873 3.605 1.00 89.56 77 PHE A N 1
ATOM 581 C CA . PHE A 1 77 ? -5.473 -5.191 4.894 1.00 89.56 77 PHE A CA 1
ATOM 582 C C . PHE A 1 77 ? -4.026 -4.847 5.257 1.00 89.56 77 PHE A C 1
ATOM 584 O O . PHE A 1 77 ? -3.707 -3.678 5.483 1.00 89.56 77 PHE A O 1
ATOM 591 N N . TRP A 1 78 ? -3.120 -5.830 5.227 1.00 90.38 78 TRP A N 1
ATOM 592 C CA . TRP A 1 78 ? -1.711 -5.594 5.552 1.00 90.38 78 TRP A CA 1
ATOM 593 C C . TRP A 1 78 ? -1.009 -4.683 4.548 1.00 90.38 78 TRP A C 1
ATOM 595 O O . TRP A 1 78 ? -0.132 -3.909 4.933 1.00 90.38 78 TRP A O 1
ATOM 605 N N . GLN A 1 79 ? -1.401 -4.722 3.275 1.00 89.44 79 GLN A N 1
ATOM 606 C CA . GLN A 1 79 ? -0.939 -3.760 2.278 1.00 89.44 79 GLN A CA 1
ATOM 607 C C . GLN A 1 79 ? -1.379 -2.327 2.626 1.00 89.44 79 GLN A C 1
ATOM 609 O O . GLN A 1 79 ? -0.558 -1.410 2.580 1.00 89.44 79 GLN A O 1
ATOM 614 N N . GLY A 1 80 ? -2.625 -2.136 3.068 1.00 88.38 80 GLY A N 1
ATOM 615 C CA . GLY A 1 80 ? -3.130 -0.849 3.557 1.00 88.38 80 GLY A CA 1
ATOM 616 C C . GLY A 1 80 ? -2.435 -0.365 4.835 1.00 88.38 80 GLY A C 1
ATOM 617 O O . GLY A 1 80 ? -2.099 0.812 4.962 1.00 88.38 80 GLY A O 1
ATOM 618 N N . VAL A 1 81 ? -2.152 -1.275 5.775 1.00 89.25 81 VAL A N 1
ATOM 619 C CA . VAL A 1 81 ? -1.374 -0.986 6.996 1.00 89.25 81 VAL A CA 1
ATOM 620 C C . VAL A 1 81 ? 0.010 -0.433 6.661 1.00 89.25 81 VAL A C 1
ATOM 622 O O . VAL A 1 81 ? 0.466 0.489 7.333 1.00 89.25 81 VAL A O 1
ATOM 625 N N . ARG A 1 82 ? 0.667 -0.946 5.615 1.00 86.00 82 ARG A N 1
ATOM 626 C CA . ARG A 1 82 ? 1.981 -0.453 5.175 1.00 86.00 82 ARG A CA 1
ATOM 627 C C . ARG A 1 82 ? 1.906 0.893 4.466 1.00 86.00 82 ARG A C 1
ATOM 629 O O . ARG A 1 82 ? 2.757 1.741 4.715 1.00 86.00 82 ARG A O 1
ATOM 636 N N . SER A 1 83 ? 0.932 1.078 3.574 1.00 84.12 83 SER A N 1
ATOM 637 C CA . SER A 1 83 ? 0.848 2.289 2.750 1.00 84.12 83 SER A CA 1
ATOM 638 C C . SER A 1 83 ? 0.464 3.519 3.566 1.00 84.12 83 SER A C 1
ATOM 640 O O . SER A 1 83 ? 1.005 4.597 3.328 1.00 84.12 83 SER A O 1
ATOM 642 N N . ASN A 1 84 ? -0.428 3.376 4.554 1.00 86.06 84 ASN A N 1
ATOM 643 C CA . ASN A 1 84 ? -0.809 4.490 5.415 1.00 86.06 84 ASN A CA 1
ATOM 644 C C . ASN A 1 84 ? -1.193 4.039 6.843 1.00 86.06 84 ASN A C 1
ATOM 646 O O . ASN A 1 84 ? -2.383 4.015 7.189 1.00 86.06 84 ASN A O 1
ATOM 650 N N . PRO A 1 85 ? -0.201 3.780 7.721 1.00 84.56 85 PRO A N 1
ATOM 651 C CA . PRO A 1 85 ? -0.423 3.207 9.052 1.00 84.56 85 PRO A CA 1
ATOM 652 C C . PRO A 1 85 ? -1.429 3.993 9.898 1.00 84.56 85 PRO A C 1
ATOM 654 O O . PRO A 1 85 ? -2.285 3.406 10.553 1.00 84.56 85 PRO A O 1
ATOM 657 N N . LYS A 1 86 ? -1.380 5.333 9.841 1.00 86.25 86 LYS A N 1
ATOM 658 C CA . LYS A 1 86 ? -2.268 6.219 10.616 1.00 86.25 86 LYS A CA 1
ATOM 659 C C . LYS A 1 86 ? -3.748 6.066 10.247 1.00 86.25 86 LYS A C 1
ATOM 661 O O . LYS A 1 86 ? -4.608 6.224 11.105 1.00 86.25 86 LYS A O 1
ATOM 666 N N . ARG A 1 87 ? -4.053 5.772 8.978 1.00 85.06 87 ARG A N 1
ATOM 667 C CA . ARG A 1 87 ? -5.441 5.557 8.523 1.00 85.06 87 ARG A CA 1
ATOM 668 C C . ARG A 1 87 ? -5.933 4.197 8.993 1.00 85.06 87 ARG A C 1
ATOM 670 O O . ARG A 1 87 ? -7.046 4.109 9.496 1.00 85.06 87 ARG A O 1
ATOM 677 N N . SER A 1 88 ? -5.077 3.183 8.906 1.00 86.38 88 SER A N 1
ATOM 678 C CA . SER A 1 88 ? -5.394 1.832 9.365 1.00 86.38 88 SER A CA 1
ATOM 679 C C . SER A 1 88 ? -5.628 1.788 10.876 1.00 86.38 88 SER A C 1
ATOM 681 O O . SER A 1 88 ? -6.604 1.194 11.320 1.00 86.38 88 SER A O 1
ATOM 683 N N . THR A 1 89 ? -4.818 2.478 11.688 1.00 88.69 89 THR A N 1
ATOM 684 C CA . THR A 1 89 ? -5.062 2.545 13.140 1.00 88.69 89 THR A CA 1
ATOM 685 C C . THR A 1 89 ? -6.319 3.338 13.497 1.00 88.69 89 THR A C 1
ATOM 687 O O . THR A 1 89 ? -7.034 2.956 14.423 1.00 88.69 89 THR A O 1
ATOM 690 N N . ALA A 1 90 ? -6.631 4.407 12.758 1.00 88.19 90 ALA A N 1
ATOM 691 C CA . ALA A 1 90 ? -7.872 5.157 12.941 1.00 88.19 90 ALA A CA 1
ATOM 692 C C . ALA A 1 90 ? -9.115 4.318 12.591 1.00 88.19 90 ALA A C 1
ATOM 694 O O . ALA A 1 90 ? -10.105 4.376 13.319 1.00 88.19 90 ALA A O 1
ATOM 695 N N . GLU A 1 91 ? -9.054 3.510 11.527 1.00 87.50 91 GLU A N 1
ATOM 696 C CA . GLU A 1 91 ? -10.117 2.565 11.155 1.00 87.50 91 GLU A CA 1
ATOM 697 C C . GLU A 1 91 ? -10.290 1.463 12.206 1.00 87.50 91 GLU A C 1
ATOM 699 O O . GLU A 1 91 ? -11.404 1.137 12.609 1.00 87.50 91 GLU A O 1
ATOM 704 N N . VAL A 1 92 ? -9.187 0.908 12.708 1.00 89.75 92 VAL A N 1
ATOM 705 C CA . VAL A 1 92 ? -9.237 -0.080 13.791 1.00 89.75 92 VAL A CA 1
ATOM 706 C C . VAL A 1 92 ? -9.880 0.534 15.039 1.00 89.75 92 VAL A C 1
ATOM 708 O O . VAL A 1 92 ? -10.787 -0.056 15.623 1.00 89.75 92 VAL A O 1
ATOM 711 N N . ARG A 1 93 ? -9.494 1.760 15.411 1.00 92.19 93 ARG A N 1
ATOM 712 C CA . ARG A 1 93 ? -10.076 2.470 16.558 1.00 92.19 93 ARG A CA 1
ATOM 713 C C . ARG A 1 93 ? -11.561 2.785 16.373 1.00 92.19 93 ARG A C 1
ATOM 715 O O . ARG A 1 93 ? -12.308 2.736 17.348 1.00 92.19 93 ARG A O 1
ATOM 722 N N . SER A 1 94 ? -12.004 3.119 15.161 1.00 92.56 94 SER A N 1
ATOM 723 C CA . SER A 1 94 ? -13.426 3.365 14.907 1.00 92.56 94 SER A CA 1
ATOM 724 C C . SER A 1 94 ? -14.253 2.086 15.040 1.00 92.56 94 SER A C 1
ATOM 726 O O . SER A 1 94 ? -15.325 2.150 15.638 1.00 92.56 94 SER A O 1
ATOM 728 N N . LYS A 1 95 ? -13.733 0.937 14.579 1.00 92.38 95 LYS A N 1
ATOM 729 C CA . LYS A 1 95 ? -14.363 -0.381 14.771 1.00 92.38 95 LYS A CA 1
ATOM 730 C C . LYS A 1 95 ? -14.444 -0.771 16.245 1.00 92.38 95 LYS A C 1
ATOM 732 O O . LYS A 1 95 ? -15.506 -1.196 16.680 1.00 92.38 95 LYS A O 1
ATOM 737 N N . PHE A 1 96 ? -13.378 -0.566 17.022 1.00 96.12 96 PHE A N 1
ATOM 738 C CA . PHE A 1 96 ? -13.412 -0.808 18.471 1.00 96.12 96 PHE A CA 1
ATOM 739 C C . PHE A 1 96 ? -14.491 0.023 19.163 1.00 96.12 96 PHE A C 1
ATOM 741 O O . PHE A 1 96 ? -15.314 -0.524 19.881 1.00 96.12 96 PHE A O 1
ATOM 748 N N . ARG A 1 97 ? -14.567 1.320 18.857 1.00 95.88 97 ARG A N 1
ATOM 749 C CA . ARG A 1 97 ? -15.595 2.195 19.431 1.00 95.88 97 ARG A CA 1
ATOM 750 C C . ARG A 1 97 ? -17.023 1.777 19.055 1.00 95.88 97 ARG A C 1
ATOM 752 O O . ARG A 1 97 ? -17.933 1.968 19.854 1.00 95.88 97 ARG A O 1
ATOM 759 N N . ASP A 1 98 ? -17.237 1.247 17.849 1.00 96.62 98 ASP A N 1
ATOM 760 C CA . ASP A 1 98 ? -18.547 0.715 17.449 1.00 96.62 98 ASP A CA 1
ATOM 761 C C . ASP A 1 98 ? -18.894 -0.567 18.223 1.00 96.62 98 ASP A C 1
ATOM 763 O O . ASP A 1 98 ? -20.024 -0.734 18.672 1.00 96.62 98 ASP A O 1
ATOM 767 N N . ILE A 1 99 ? -17.910 -1.444 18.447 1.00 95.38 99 ILE A N 1
ATOM 768 C CA . ILE A 1 99 ? -18.072 -2.649 19.272 1.00 95.38 99 ILE A CA 1
ATOM 769 C C . ILE A 1 99 ? -18.393 -2.274 20.721 1.00 95.38 99 ILE A C 1
ATOM 771 O O . ILE A 1 99 ? -19.347 -2.813 21.275 1.00 95.38 99 ILE A O 1
ATOM 775 N N . ASP A 1 100 ? -17.663 -1.323 21.305 1.00 96.06 100 ASP A N 1
ATOM 776 C CA . ASP A 1 100 ? -17.896 -0.854 22.676 1.00 96.06 100 ASP A CA 1
ATOM 777 C C . ASP A 1 100 ? -19.315 -0.294 22.837 1.00 96.06 100 ASP A C 1
ATOM 779 O O . ASP A 1 100 ? -20.006 -0.592 23.810 1.00 96.06 100 ASP A O 1
ATOM 783 N N . ARG A 1 101 ? -19.795 0.466 21.844 1.00 96.00 101 ARG A N 1
ATOM 784 C CA . ARG A 1 101 ? -21.169 0.981 21.831 1.00 96.00 101 ARG A CA 1
ATOM 785 C C . ARG A 1 101 ? -22.200 -0.147 21.782 1.00 96.00 101 ARG A C 1
ATOM 787 O O . ARG A 1 101 ? -23.145 -0.139 22.562 1.00 96.00 101 ARG A O 1
ATOM 794 N N . ARG A 1 102 ? -22.007 -1.128 20.895 1.00 94.62 102 ARG A N 1
ATOM 795 C CA . ARG A 1 102 ? -22.902 -2.294 20.792 1.00 94.62 102 ARG A CA 1
ATOM 796 C C . ARG A 1 102 ? -22.904 -3.122 22.074 1.00 94.62 102 ARG A C 1
ATOM 798 O O . ARG A 1 102 ? -23.945 -3.647 22.452 1.00 94.62 102 ARG A O 1
ATOM 805 N N . LEU A 1 103 ? -21.758 -3.238 22.742 1.00 95.31 103 LEU A N 1
ATOM 806 C CA . LEU A 1 103 ? -21.645 -3.934 24.018 1.00 95.31 103 LEU A CA 1
ATOM 807 C C . LEU A 1 103 ? -22.438 -3.213 25.118 1.00 95.31 103 LEU A C 1
ATOM 809 O O . LEU A 1 103 ? -23.183 -3.866 25.844 1.00 95.31 103 LEU A O 1
ATOM 813 N N . ALA A 1 104 ? -22.347 -1.882 25.186 1.00 92.62 104 ALA A N 1
ATOM 814 C CA . ALA A 1 104 ? -23.114 -1.071 26.135 1.00 92.62 104 ALA A CA 1
ATOM 815 C C . ALA A 1 104 ? -24.639 -1.165 25.908 1.00 92.62 104 ALA A C 1
ATOM 817 O O . ALA A 1 104 ? -25.419 -1.247 26.862 1.00 92.62 104 ALA A O 1
ATOM 818 N N . ASP A 1 105 ? -25.080 -1.214 24.647 1.00 91.94 105 ASP A N 1
ATOM 819 C CA . ASP A 1 105 ? -26.497 -1.405 24.310 1.00 91.94 105 ASP A CA 1
ATOM 820 C C . ASP A 1 105 ? -27.002 -2.784 24.786 1.00 91.94 105 ASP A C 1
ATOM 822 O O . ASP A 1 105 ? -28.097 -2.901 25.346 1.00 91.94 105 ASP A O 1
ATOM 826 N N . ILE A 1 106 ? -26.183 -3.832 24.622 1.00 90.75 106 ILE A N 1
ATOM 827 C CA . ILE A 1 106 ? -26.490 -5.186 25.110 1.00 90.75 106 ILE A CA 1
ATOM 828 C C . ILE A 1 106 ? -26.551 -5.209 26.643 1.00 90.75 106 ILE A C 1
ATOM 830 O O . ILE A 1 106 ? -27.486 -5.778 27.209 1.00 90.75 106 ILE A O 1
ATOM 834 N N . GLU A 1 107 ? -25.596 -4.572 27.322 1.00 88.69 107 GLU A N 1
ATOM 835 C CA . GLU A 1 107 ? -25.564 -4.472 28.785 1.00 88.69 107 GLU A CA 1
ATOM 836 C C . GLU A 1 107 ? -26.841 -3.824 29.338 1.00 88.69 107 GLU A C 1
ATOM 838 O O . GLU A 1 107 ? -27.441 -4.329 30.294 1.00 88.69 107 GLU A O 1
ATOM 843 N N . THR A 1 108 ? -27.317 -2.761 28.688 1.00 87.62 108 THR A N 1
ATOM 844 C CA . THR A 1 108 ? -28.560 -2.069 29.058 1.00 87.62 108 THR A CA 1
ATOM 845 C C . THR A 1 108 ? -29.778 -2.991 28.936 1.00 87.62 108 THR A C 1
ATOM 847 O O . THR A 1 108 ? -30.670 -2.971 29.789 1.00 87.62 108 THR A O 1
ATOM 850 N N . HIS A 1 109 ? -29.825 -3.848 27.912 1.00 85.12 109 HIS A N 1
ATOM 851 C CA . HIS A 1 109 ? -30.930 -4.792 27.723 1.00 85.12 109 HIS A CA 1
ATOM 852 C C . HIS A 1 109 ? -30.984 -5.873 28.815 1.00 85.12 109 HIS A C 1
ATOM 854 O O . HIS A 1 109 ? -32.068 -6.240 29.271 1.00 85.12 109 HIS A O 1
ATOM 860 N N . TYR A 1 110 ? -29.828 -6.361 29.273 1.00 80.31 110 TYR A N 1
ATOM 861 C CA . TYR A 1 110 ? -29.765 -7.363 30.341 1.00 80.31 110 TYR A CA 1
ATOM 862 C C . TYR A 1 110 ? -30.031 -6.770 31.731 1.00 80.31 110 TYR A C 1
ATOM 864 O O . TYR A 1 110 ? -30.775 -7.358 32.519 1.00 80.31 110 TYR A O 1
ATOM 872 N N . THR A 1 111 ? -29.474 -5.597 32.036 1.00 79.44 111 THR A N 1
ATOM 873 C CA . THR A 1 111 ? -29.638 -4.952 33.352 1.00 79.44 111 THR A CA 1
ATOM 874 C C . THR A 1 111 ? -31.054 -4.419 33.578 1.00 79.44 111 THR A C 1
ATOM 876 O O . THR A 1 111 ? -31.600 -4.606 34.665 1.00 79.44 111 THR A O 1
ATOM 879 N N . SER A 1 112 ? -31.696 -3.844 32.553 1.00 67.94 112 SER A N 1
ATOM 880 C CA . SER A 1 112 ? -33.080 -3.342 32.643 1.00 67.94 112 SER A CA 1
ATOM 881 C C . SER A 1 112 ? -34.137 -4.441 32.808 1.00 67.94 112 SER A C 1
ATOM 883 O O . SER A 1 112 ? -35.162 -4.214 33.453 1.00 67.94 112 SER A O 1
ATOM 885 N N . ARG A 1 113 ? -33.901 -5.648 32.270 1.00 61.03 113 ARG A N 1
ATOM 886 C CA . ARG A 1 113 ? -34.814 -6.792 32.447 1.00 61.03 113 ARG A CA 1
ATOM 887 C C . ARG A 1 113 ? -34.834 -7.306 33.883 1.00 61.03 113 ARG A C 1
ATOM 889 O O . ARG A 1 113 ? -35.900 -7.650 34.385 1.00 61.03 113 ARG A O 1
ATOM 896 N N . ASN A 1 114 ? -33.676 -7.353 34.540 1.00 61.75 114 ASN A N 1
ATOM 897 C CA . ASN A 1 114 ? -33.582 -7.886 35.895 1.00 61.75 114 ASN A CA 1
ATOM 898 C C . ASN A 1 114 ? -34.085 -6.869 36.934 1.00 61.75 114 ASN A C 1
ATOM 900 O O . ASN A 1 114 ? -34.875 -7.229 37.803 1.00 61.75 114 ASN A O 1
ATOM 904 N N . SER A 1 115 ? -33.706 -5.591 36.805 1.00 63.59 115 SER A N 1
ATOM 905 C CA . SER A 1 115 ? -34.052 -4.551 37.785 1.00 63.59 115 SER A CA 1
ATOM 906 C C . SER A 1 115 ? -35.554 -4.267 37.885 1.00 63.59 115 SER A C 1
ATOM 908 O O . SER A 1 115 ? -36.065 -4.147 38.995 1.00 63.59 115 SER A O 1
ATOM 910 N N . ASN A 1 116 ? -36.281 -4.221 36.762 1.00 64.06 116 ASN A N 1
ATOM 911 C CA . ASN A 1 116 ? -37.727 -3.965 36.780 1.00 64.06 116 ASN A CA 1
ATOM 912 C C . ASN A 1 116 ? -38.548 -5.142 37.332 1.00 64.06 116 ASN A C 1
ATOM 914 O O . ASN A 1 116 ? -39.573 -4.907 37.965 1.00 64.06 116 ASN A O 1
ATOM 918 N N . SER A 1 117 ? -38.118 -6.393 37.117 1.00 66.81 117 SER A N 1
ATOM 919 C CA . SER A 1 117 ? -38.835 -7.556 37.668 1.00 66.81 117 SER A CA 1
ATOM 920 C C . SER A 1 117 ? -38.599 -7.723 39.173 1.00 66.81 117 SER A C 1
ATOM 922 O O . SER A 1 117 ? -39.558 -7.894 39.916 1.00 66.81 117 SER A O 1
ATOM 924 N N . LEU A 1 118 ? -37.353 -7.551 39.636 1.00 66.12 118 LEU A N 1
ATOM 925 C CA . LEU A 1 118 ? -36.995 -7.602 41.058 1.00 66.12 118 LEU A CA 1
ATOM 926 C C . LEU A 1 118 ? -37.646 -6.472 41.862 1.00 66.12 118 LEU A C 1
ATOM 928 O O . LEU A 1 118 ? -38.115 -6.700 42.973 1.00 66.12 118 LEU A O 1
ATOM 932 N N . ALA A 1 119 ? -37.695 -5.256 41.310 1.00 74.19 119 ALA A N 1
ATOM 933 C CA . ALA A 1 119 ? -38.355 -4.134 41.975 1.00 74.19 119 ALA A CA 1
ATOM 934 C C . ALA A 1 119 ? -39.865 -4.374 42.140 1.00 74.19 119 ALA A C 1
ATOM 936 O O . ALA A 1 119 ? -40.408 -4.100 43.207 1.00 74.19 119 ALA A O 1
ATOM 937 N N . ALA A 1 120 ? -40.528 -4.929 41.119 1.00 77.31 120 ALA A N 1
ATOM 938 C CA . ALA A 1 120 ? -41.948 -5.271 41.182 1.00 77.31 120 ALA A 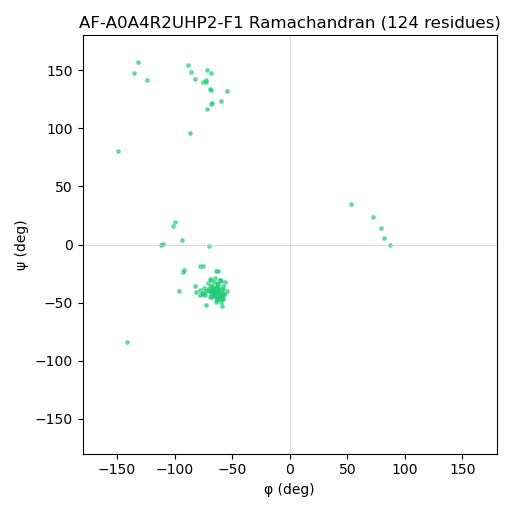CA 1
ATOM 939 C C . ALA A 1 120 ? -42.234 -6.425 42.160 1.00 77.31 120 ALA A C 1
ATOM 941 O O . ALA A 1 120 ? -43.251 -6.414 42.850 1.00 77.31 120 ALA A O 1
ATOM 942 N N . GLU A 1 121 ? -41.330 -7.403 42.251 1.00 77.81 121 GLU A N 1
ATOM 943 C CA . GLU A 1 121 ? -41.465 -8.534 43.172 1.00 77.81 121 GLU A CA 1
ATOM 944 C C . GLU A 1 121 ? -41.323 -8.095 44.640 1.00 77.81 121 GLU A C 1
ATOM 946 O O . GLU A 1 121 ? -42.131 -8.495 45.477 1.00 77.81 121 GLU A O 1
ATOM 951 N N . ILE A 1 122 ? -40.380 -7.197 44.950 1.00 79.25 122 ILE A N 1
ATOM 952 C CA . ILE A 1 122 ? -40.218 -6.630 46.302 1.00 79.25 122 ILE A CA 1
ATOM 953 C C . ILE A 1 122 ? -41.461 -5.845 46.742 1.00 79.25 122 ILE A C 1
ATOM 955 O O . ILE A 1 122 ? -41.878 -5.974 47.891 1.00 79.25 122 ILE A O 1
ATOM 959 N N . ASP A 1 123 ? -42.057 -5.053 45.848 1.00 82.19 123 ASP A N 1
ATOM 960 C CA . ASP A 1 123 ? -43.250 -4.253 46.163 1.00 82.19 123 ASP A CA 1
ATOM 961 C C . ASP A 1 123 ? -44.492 -5.138 46.376 1.00 82.19 123 ASP A C 1
ATOM 963 O O . ASP A 1 123 ? -45.355 -4.817 47.184 1.00 82.19 123 ASP A O 1
ATOM 967 N N . SER A 1 124 ? -44.552 -6.299 45.709 1.00 81.88 124 SER A N 1
ATOM 968 C CA . SER A 1 124 ? -45.634 -7.281 45.880 1.00 81.88 124 SER A CA 1
ATOM 969 C C . SER A 1 124 ? -45.558 -8.102 47.176 1.00 81.88 124 SER A C 1
ATOM 971 O O . SER A 1 124 ? -46.556 -8.697 47.581 1.00 81.88 124 SER A O 1
ATOM 973 N N . LEU A 1 125 ? -44.387 -8.151 47.822 1.00 80.50 125 LEU A N 1
ATOM 974 C CA . LEU A 1 125 ? -44.153 -8.867 49.085 1.00 80.50 125 LEU A CA 1
ATOM 975 C C . LEU A 1 125 ? -44.324 -7.975 50.327 1.00 80.50 125 LEU A C 1
ATOM 977 O O . LEU A 1 125 ? -44.055 -8.428 51.444 1.00 80.50 125 LEU A O 1
ATOM 981 N N . ARG A 1 126 ? -44.730 -6.718 50.141 1.00 67.62 126 ARG A N 1
ATOM 982 C CA . ARG A 1 126 ? -44.871 -5.706 51.189 1.00 67.62 126 ARG A CA 1
ATOM 983 C C . ARG A 1 126 ? -46.335 -5.388 51.470 1.00 67.62 126 ARG A C 1
ATOM 985 O O . ARG A 1 126 ? -46.625 -5.118 52.657 1.00 67.62 126 ARG A O 1
#

Radius of gyration: 26.43 Å; Cα contacts (8 Å, |Δi|>4): 86; chains: 1; bounding box: 66×26×74 Å